Protein AF-A0A7S4HKU4-F1 (afdb_monomer)

InterPro domains:
  IPR010569 Myotubularin-like, phosphatase domain [PF06602] (3-96)
  IPR010569 Myotubularin-like, phosphatase domain [PS51339] (1-105)
  IPR029021 Prote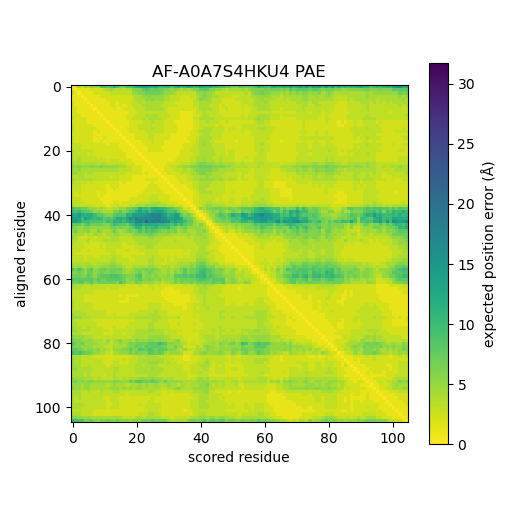in-tyrosine phosphatase-like [SSF52799] (3-95)
  IPR030564 Myotubularin [PTHR10807] (3-105)

Organism: NCBI:txid1487602

Structure (mmCIF, N/CA/C/O backbone):
data_AF-A0A7S4HKU4-F1
#
_entry.id   AF-A0A7S4HKU4-F1
#
loop_
_atom_site.group_PDB
_atom_site.id
_atom_site.type_symbol
_atom_site.label_atom_id
_atom_site.label_alt_id
_atom_site.label_comp_id
_atom_site.label_asym_id
_atom_site.label_entity_id
_atom_site.label_seq_id
_atom_site.pdbx_PDB_ins_code
_atom_site.Cartn_x
_atom_site.Cartn_y
_atom_site.Cartn_z
_atom_site.occupancy
_atom_site.B_iso_or_equiv
_atom_site.auth_seq_id
_atom_site.auth_comp_id
_atom_site.auth_asym_id
_atom_site.auth_atom_id
_atom_site.pdbx_PDB_model_num
ATOM 1 N N . THR A 1 1 ? -6.886 16.409 4.370 1.00 86.88 1 THR A N 1
ATOM 2 C CA . THR A 1 1 ? -7.300 17.670 3.702 1.00 86.88 1 THR A CA 1
ATOM 3 C C . THR A 1 1 ? -7.101 17.556 2.192 1.00 86.88 1 THR A C 1
ATOM 5 O O . THR A 1 1 ? -6.452 16.615 1.748 1.00 86.88 1 THR A O 1
ATOM 8 N N . LYS A 1 2 ? -7.629 18.483 1.371 1.00 89.19 2 LYS A N 1
ATOM 9 C CA . LYS A 1 2 ? -7.419 18.454 -0.099 1.00 89.19 2 LYS A CA 1
ATOM 10 C C . LYS A 1 2 ? -5.931 18.462 -0.489 1.00 89.19 2 LYS A C 1
ATOM 12 O O . LYS A 1 2 ? -5.548 17.776 -1.428 1.00 89.19 2 LYS A O 1
ATOM 17 N N . GLN A 1 3 ? -5.100 19.193 0.255 1.00 90.56 3 GLN A N 1
ATOM 18 C CA . GLN A 1 3 ? -3.652 19.265 0.027 1.00 90.56 3 GLN A CA 1
ATOM 19 C C . GLN A 1 3 ? -2.957 17.922 0.286 1.00 90.56 3 GLN A C 1
ATOM 21 O O . GLN A 1 3 ? -2.171 17.471 -0.540 1.00 90.56 3 GLN A O 1
ATOM 26 N N . GLU A 1 4 ? -3.293 17.245 1.389 1.00 90.12 4 GLU A N 1
ATOM 27 C CA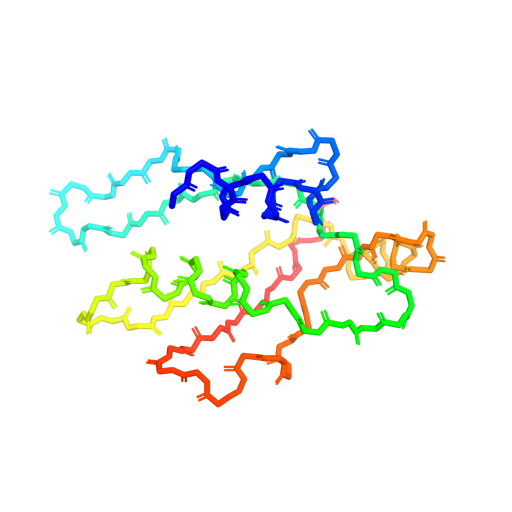 . GLU A 1 4 ? -2.758 15.910 1.693 1.00 90.12 4 GLU A CA 1
ATOM 28 C C . GLU A 1 4 ? -3.164 14.890 0.622 1.00 90.12 4 GLU A C 1
ATOM 30 O O . GLU A 1 4 ? -2.328 14.124 0.149 1.00 90.12 4 GLU A O 1
ATOM 35 N N . MET A 1 5 ? -4.422 14.935 0.167 1.00 89.56 5 MET A N 1
ATOM 36 C CA . MET A 1 5 ? -4.894 14.078 -0.924 1.00 89.56 5 MET A CA 1
ATOM 37 C C . MET A 1 5 ? -4.125 14.323 -2.222 1.00 89.56 5 MET A C 1
ATOM 39 O O . MET A 1 5 ? -3.781 13.369 -2.917 1.00 89.56 5 MET A O 1
ATOM 43 N N . PHE A 1 6 ? -3.817 15.583 -2.540 1.00 93.25 6 PHE A N 1
ATOM 44 C CA . PHE A 1 6 ? -3.013 15.922 -3.710 1.00 93.25 6 PHE A CA 1
ATOM 45 C C . PHE A 1 6 ? -1.578 15.393 -3.588 1.00 93.25 6 PHE A C 1
ATOM 47 O O . PHE A 1 6 ? -1.067 14.808 -4.539 1.00 93.25 6 PHE A O 1
ATOM 54 N N . ALA A 1 7 ? -0.952 15.509 -2.415 1.00 91.44 7 ALA A N 1
ATOM 55 C CA . ALA A 1 7 ? 0.381 14.955 -2.167 1.00 91.44 7 ALA A CA 1
ATOM 56 C C . ALA A 1 7 ? 0.423 13.417 -2.288 1.00 91.44 7 ALA A C 1
ATOM 58 O O . ALA A 1 7 ? 1.379 12.857 -2.819 1.00 91.44 7 ALA A O 1
ATOM 59 N N . ILE A 1 8 ? -0.630 12.718 -1.854 1.00 91.50 8 ILE A N 1
ATOM 60 C CA . ILE A 1 8 ? -0.745 11.262 -2.050 1.00 91.50 8 ILE A CA 1
ATOM 61 C C . ILE A 1 8 ? -0.951 10.936 -3.535 1.00 91.50 8 ILE A C 1
ATOM 63 O O . ILE A 1 8 ? -0.337 10.013 -4.072 1.00 91.50 8 ILE A O 1
ATOM 67 N N . ALA A 1 9 ? -1.795 11.709 -4.222 1.00 93.75 9 ALA A N 1
ATOM 68 C CA . ALA A 1 9 ? -2.069 11.532 -5.641 1.00 93.75 9 ALA A CA 1
ATOM 69 C C . ALA A 1 9 ? -0.808 11.701 -6.497 1.00 93.75 9 ALA A C 1
ATOM 71 O O . ALA A 1 9 ? -0.558 10.882 -7.380 1.00 93.75 9 ALA A O 1
ATOM 72 N N . THR A 1 10 ? 0.034 12.702 -6.230 1.00 92.38 10 THR A N 1
ATOM 73 C CA . THR A 1 10 ? 1.271 12.911 -7.000 1.00 92.38 10 THR A CA 1
ATOM 74 C C . THR A 1 10 ? 2.251 11.746 -6.857 1.00 92.38 10 THR A C 1
ATOM 76 O O . THR A 1 10 ? 2.906 11.397 -7.850 1.00 92.38 10 THR A O 1
ATOM 79 N N . HIS A 1 11 ? 2.282 11.089 -5.690 1.00 90.88 11 HIS A N 1
ATOM 80 C CA . HIS A 1 11 ? 3.100 9.901 -5.427 1.00 90.88 11 HIS A CA 1
ATOM 81 C C . HIS A 1 11 ? 2.596 8.636 -6.145 1.00 90.88 11 HIS A C 1
ATOM 83 O O . HIS A 1 11 ? 3.348 7.681 -6.327 1.00 90.88 11 HIS A O 1
ATOM 89 N N . ARG A 1 12 ? 1.348 8.613 -6.623 1.00 93.81 12 ARG A N 1
ATOM 90 C CA . ARG A 1 12 ? 0.750 7.459 -7.310 1.00 93.81 12 ARG A CA 1
ATOM 91 C C . ARG A 1 12 ? 0.753 7.652 -8.829 1.00 93.81 12 ARG A C 1
ATOM 93 O O . ARG A 1 12 ? 0.491 8.737 -9.359 1.00 93.81 12 ARG A O 1
ATOM 100 N N . SER A 1 13 ? 1.081 6.599 -9.580 1.00 94.50 13 SER A N 1
ATOM 101 C CA . SER A 1 13 ? 1.047 6.644 -11.049 1.00 94.50 13 SER A CA 1
ATOM 102 C C . SER A 1 13 ? -0.342 7.039 -11.574 1.00 94.50 13 SER A C 1
ATOM 104 O O . SER A 1 13 ? -1.370 6.520 -11.144 1.00 94.50 13 SER A O 1
ATOM 106 N N . LYS A 1 14 ? -0.393 7.997 -12.507 1.00 95.62 14 LYS A N 1
ATOM 107 C CA . LYS A 1 14 ? -1.656 8.561 -13.025 1.00 95.62 14 LYS A CA 1
ATOM 108 C C . LYS A 1 14 ? -2.609 9.076 -11.925 1.00 95.62 14 LYS A C 1
ATOM 110 O O . LYS A 1 14 ? -3.815 9.100 -12.141 1.00 95.62 14 LYS A O 1
ATOM 115 N N . MET A 1 15 ? -2.087 9.455 -10.752 1.00 95.38 15 MET A N 1
ATOM 116 C CA . MET A 1 15 ? -2.864 9.985 -9.621 1.00 95.38 15 MET A CA 1
ATOM 117 C C . MET A 1 15 ? -3.950 9.044 -9.083 1.00 95.38 15 MET A C 1
ATOM 119 O O . MET A 1 15 ? -4.928 9.474 -8.476 1.00 95.38 15 MET A O 1
ATOM 123 N N . ARG A 1 16 ? -3.774 7.732 -9.268 1.00 96.75 16 ARG A N 1
ATOM 124 C CA . ARG A 1 16 ? -4.697 6.715 -8.758 1.00 96.75 16 ARG A CA 1
ATOM 125 C C . ARG A 1 16 ? -4.368 6.369 -7.310 1.00 96.75 16 ARG A C 1
ATOM 127 O O . ARG A 1 16 ? -3.665 5.392 -7.033 1.00 96.75 16 ARG A O 1
ATOM 134 N N . ILE A 1 17 ? -4.875 7.197 -6.407 1.00 94.94 17 ILE A N 1
ATOM 135 C CA . ILE A 1 17 ? -4.784 6.999 -4.960 1.00 94.94 17 ILE A CA 1
ATOM 136 C C . ILE A 1 17 ? -5.384 5.651 -4.528 1.00 94.94 17 ILE A C 1
ATOM 138 O O . ILE A 1 17 ? -6.237 5.115 -5.242 1.00 94.94 17 ILE A O 1
ATOM 142 N N . PRO A 1 18 ? -4.978 5.104 -3.370 1.00 95.31 18 PRO A N 1
ATOM 143 C CA . PRO A 1 18 ? -5.756 4.066 -2.709 1.00 95.31 18 PRO A CA 1
ATOM 144 C C . PRO A 1 18 ? -7.173 4.578 -2.468 1.00 95.31 18 PRO A C 1
ATOM 146 O O . PRO A 1 18 ? -7.379 5.620 -1.855 1.00 95.31 18 PRO A O 1
ATOM 149 N N . ALA A 1 19 ? -8.148 3.876 -3.025 1.00 94.94 19 ALA A N 1
ATOM 150 C CA . ALA A 1 19 ? -9.558 4.187 -2.874 1.00 94.94 19 ALA A CA 1
ATOM 151 C C . ALA A 1 19 ? -10.306 2.908 -2.522 1.00 94.94 19 ALA A C 1
ATOM 153 O O . ALA A 1 19 ? -10.041 1.854 -3.110 1.00 94.94 19 ALA A O 1
ATOM 154 N N . VAL A 1 20 ? -11.226 3.008 -1.564 1.00 95.81 20 VAL A N 1
ATOM 155 C CA . VAL A 1 20 ? -12.062 1.889 -1.128 1.00 95.81 20 VAL A CA 1
ATOM 156 C C . VAL A 1 20 ? -12.929 1.413 -2.289 1.00 95.81 20 VAL A C 1
ATOM 158 O O . VAL A 1 20 ? -13.542 2.204 -3.000 1.00 95.81 20 VAL A O 1
ATOM 161 N N . THR A 1 21 ? -12.948 0.102 -2.483 1.00 97.62 21 THR A N 1
ATOM 162 C CA . THR A 1 21 ? -13.742 -0.591 -3.506 1.00 97.62 21 THR A CA 1
ATOM 163 C C . THR A 1 21 ? -14.811 -1.476 -2.898 1.00 97.62 21 THR A C 1
ATOM 165 O O . THR A 1 21 ? -15.856 -1.680 -3.506 1.00 97.62 21 THR A O 1
ATOM 168 N N . TRP A 1 22 ? -14.546 -1.990 -1.701 1.00 97.50 22 TRP A N 1
ATOM 169 C CA . TRP A 1 22 ? -15.455 -2.835 -0.955 1.00 97.50 22 TRP A CA 1
ATOM 170 C C . TRP A 1 22 ? -15.096 -2.793 0.529 1.00 97.50 22 TRP A C 1
ATOM 172 O O . TRP A 1 22 ? -13.930 -2.595 0.877 1.00 97.50 22 TRP A O 1
ATOM 182 N N . ILE A 1 23 ? -16.095 -2.980 1.387 1.00 95.44 23 ILE A N 1
ATOM 183 C CA . ILE A 1 23 ? -15.947 -3.087 2.838 1.00 95.44 23 ILE A CA 1
ATOM 184 C C . ILE A 1 23 ? -16.745 -4.307 3.287 1.00 95.44 23 ILE A C 1
ATOM 186 O O . ILE A 1 23 ? -17.904 -4.467 2.899 1.00 95.44 23 ILE A O 1
ATOM 190 N N . HIS A 1 24 ? -16.141 -5.149 4.120 1.00 94.38 24 HIS A N 1
ATOM 191 C CA . HIS A 1 24 ? -16.834 -6.277 4.718 1.00 94.38 24 HIS A CA 1
ATOM 192 C C . HIS A 1 24 ? -17.911 -5.782 5.692 1.00 94.38 24 HIS A C 1
ATOM 194 O O . HIS A 1 24 ? -17.592 -5.054 6.635 1.00 94.38 24 HIS A O 1
ATOM 200 N N . PRO A 1 25 ? -19.169 -6.236 5.568 1.00 95.12 25 PRO A N 1
ATOM 201 C CA . PRO A 1 25 ? -20.311 -5.674 6.301 1.00 95.12 25 PRO A CA 1
ATOM 202 C C . PRO A 1 25 ? -20.326 -5.948 7.816 1.00 95.12 25 PRO A C 1
ATOM 204 O O . PRO A 1 25 ? -21.271 -5.563 8.492 1.00 95.12 25 PRO A O 1
ATOM 207 N N . THR A 1 26 ? -19.317 -6.630 8.361 1.00 93.75 26 THR A N 1
ATOM 208 C CA . THR A 1 26 ? -19.344 -7.148 9.744 1.00 93.75 26 THR A CA 1
ATOM 209 C C . THR A 1 26 ? -18.086 -6.762 10.495 1.00 93.75 26 THR A C 1
ATOM 211 O O . THR A 1 26 ? -18.176 -6.164 11.556 1.00 93.75 26 THR A O 1
ATOM 214 N N . ASN A 1 27 ? -16.910 -7.066 9.939 1.00 91.00 27 ASN A N 1
ATOM 215 C CA . ASN A 1 27 ? -15.632 -6.733 10.572 1.00 91.00 27 ASN A CA 1
ATOM 216 C C . ASN A 1 27 ? -14.992 -5.444 10.023 1.00 91.00 27 ASN A C 1
ATOM 218 O O . ASN A 1 27 ? -13.902 -5.085 10.453 1.00 91.00 27 ASN A O 1
ATOM 222 N N . GLY A 1 28 ? -15.621 -4.776 9.047 1.00 90.56 28 GLY A N 1
ATOM 223 C CA . GLY A 1 28 ? -15.133 -3.514 8.486 1.00 90.56 28 GLY A CA 1
ATOM 224 C C . GLY A 1 28 ? -13.860 -3.617 7.638 1.00 90.56 28 GLY A C 1
ATOM 225 O O . GLY A 1 28 ? -13.342 -2.585 7.215 1.00 90.56 28 GLY A O 1
ATOM 226 N N . ALA A 1 29 ? -13.348 -4.821 7.352 1.00 92.06 29 ALA A N 1
ATOM 227 C CA . ALA A 1 29 ? -12.160 -4.990 6.519 1.00 92.06 29 ALA A CA 1
ATOM 228 C C . ALA A 1 29 ? -12.397 -4.422 5.110 1.00 92.06 29 ALA A C 1
ATOM 230 O O . ALA A 1 29 ? -13.362 -4.786 4.434 1.00 92.06 29 ALA A O 1
ATOM 231 N N . GLY A 1 30 ? -11.519 -3.524 4.665 1.00 93.38 30 GLY A N 1
ATOM 232 C CA . GLY A 1 30 ? -11.649 -2.829 3.386 1.00 93.38 30 GLY A CA 1
ATOM 233 C C . GLY A 1 30 ? -10.738 -3.395 2.300 1.00 93.38 30 GLY A C 1
ATOM 234 O O . GLY A 1 30 ? -9.553 -3.627 2.531 1.00 93.38 30 GLY A O 1
ATOM 235 N N . PHE A 1 31 ? -11.259 -3.526 1.080 1.00 96.25 31 PHE A N 1
ATOM 236 C CA . PHE A 1 31 ? -10.432 -3.649 -0.117 1.00 96.25 31 PHE A CA 1
ATOM 237 C C . PHE A 1 31 ? -10.266 -2.292 -0.774 1.00 96.25 31 PHE A C 1
ATOM 239 O O . PHE A 1 31 ? -11.243 -1.642 -1.159 1.00 96.25 31 PHE A O 1
ATOM 246 N N . LEU A 1 32 ? -9.015 -1.881 -0.947 1.00 97.19 32 LEU A N 1
ATOM 247 C CA . LEU A 1 32 ? -8.651 -0.665 -1.654 1.00 97.19 32 LEU A CA 1
ATOM 248 C 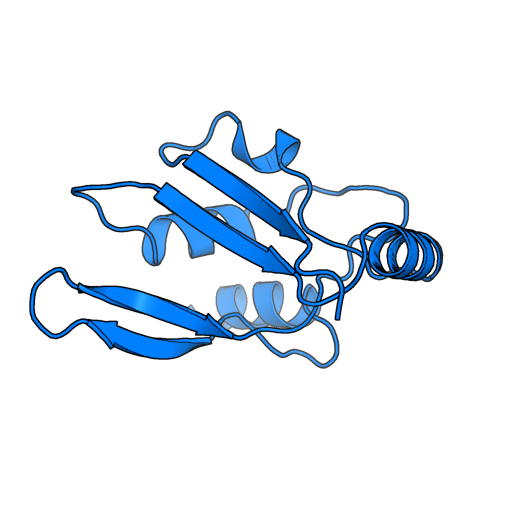C . LEU 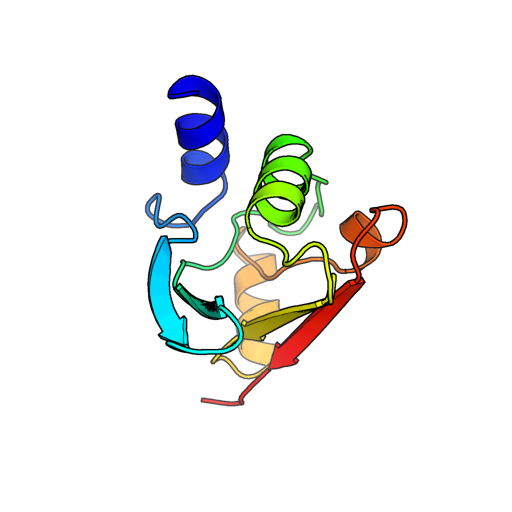A 1 32 ? -7.929 -1.020 -2.953 1.00 97.19 32 LEU A C 1
ATOM 250 O O . LEU A 1 32 ? -7.180 -1.993 -3.021 1.00 97.19 32 LEU A O 1
ATOM 254 N N . ARG A 1 33 ? -8.107 -0.190 -3.983 1.00 97.88 33 ARG A N 1
ATOM 255 C CA . ARG A 1 33 ? -7.321 -0.257 -5.224 1.00 97.88 33 ARG A CA 1
ATOM 256 C C . ARG A 1 33 ? -6.553 1.036 -5.435 1.00 97.88 33 ARG A C 1
ATOM 258 O O . ARG A 1 33 ? -7.065 2.109 -5.146 1.00 97.88 33 ARG A O 1
ATOM 265 N N . CYS A 1 34 ? -5.363 0.939 -6.013 1.00 97.25 34 CYS A N 1
ATOM 266 C CA . CYS A 1 34 ? -4.542 2.088 -6.396 1.00 97.25 34 CYS A CA 1
ATOM 267 C C . CYS A 1 34 ? -3.762 1.795 -7.687 1.00 97.25 34 CYS A C 1
ATOM 269 O O . CYS A 1 34 ? -4.055 0.849 -8.424 1.00 97.25 34 CYS A O 1
ATOM 271 N N . SER A 1 35 ? -2.813 2.656 -8.033 1.00 96.88 35 SER A N 1
ATOM 272 C CA . SER A 1 35 ? -1.685 2.317 -8.909 1.00 96.88 35 SER A CA 1
ATOM 273 C C . SER A 1 35 ? -0.402 2.122 -8.103 1.00 96.88 35 SER A C 1
ATOM 275 O O . SER A 1 35 ? -0.300 2.625 -6.986 1.00 96.88 35 SER A O 1
ATOM 277 N N . GLN A 1 36 ? 0.625 1.553 -8.734 1.00 95.12 36 GLN A N 1
ATOM 278 C CA . GLN A 1 36 ? 1.989 1.560 -8.199 1.00 95.12 36 GLN A CA 1
ATOM 279 C C . GLN A 1 36 ? 2.466 2.963 -7.749 1.00 95.12 36 GLN A C 1
ATOM 281 O O . GLN A 1 36 ? 2.081 3.970 -8.373 1.00 95.12 36 GLN A O 1
ATOM 286 N N . PRO A 1 37 ? 3.301 3.039 -6.697 1.00 93.50 37 PRO A N 1
ATOM 287 C CA . PRO A 1 37 ? 3.944 4.276 -6.272 1.00 93.50 37 PRO A CA 1
ATOM 288 C C . PRO A 1 37 ? 5.034 4.720 -7.260 1.00 93.50 37 PRO A C 1
ATOM 290 O O . PRO A 1 37 ? 5.575 3.924 -8.033 1.00 93.50 37 PRO A O 1
ATOM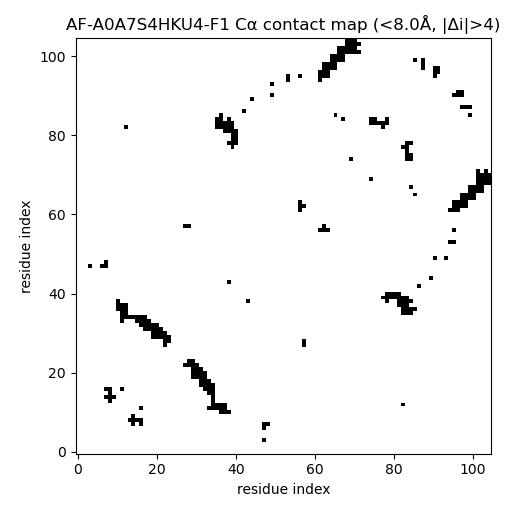 293 N N . LYS A 1 38 ? 5.373 6.009 -7.224 1.00 89.88 38 LYS A N 1
ATOM 294 C CA . LYS A 1 38 ? 6.474 6.630 -7.975 1.00 89.88 38 LYS A CA 1
ATOM 295 C C . LYS A 1 38 ? 7.730 6.772 -7.107 1.00 89.88 38 LYS A C 1
ATOM 297 O O . LYS A 1 38 ? 8.276 7.864 -6.993 1.00 89.88 38 LYS A O 1
ATOM 302 N N . GLN A 1 39 ? 8.164 5.686 -6.467 1.00 81.38 39 GLN A N 1
ATOM 303 C CA . GLN A 1 39 ? 9.378 5.703 -5.636 1.00 81.38 39 GLN A CA 1
ATOM 304 C C . GLN A 1 39 ? 10.654 5.818 -6.472 1.00 81.38 39 GLN A C 1
ATOM 306 O O . GLN A 1 39 ? 11.627 6.439 -6.059 1.00 81.38 39 GLN A O 1
ATOM 311 N N . GLY A 1 40 ? 10.668 5.204 -7.655 1.00 79.31 40 GLY A N 1
ATOM 312 C CA . GLY A 1 40 ? 11.885 5.035 -8.429 1.00 79.31 40 GLY A CA 1
ATOM 313 C C . GLY A 1 40 ? 12.953 4.245 -7.674 1.00 79.31 40 GLY A C 1
ATOM 314 O O . GLY A 1 40 ? 12.664 3.425 -6.800 1.00 79.31 40 GLY A O 1
ATOM 315 N N . TRP A 1 41 ? 14.211 4.473 -8.047 1.00 72.50 41 TRP A N 1
ATOM 316 C CA . TRP A 1 41 ? 15.349 3.750 -7.476 1.00 72.50 41 TRP A CA 1
ATOM 317 C C . TRP A 1 41 ? 15.784 4.291 -6.106 1.00 72.50 41 TRP A C 1
ATOM 319 O O . TRP A 1 41 ? 16.274 3.527 -5.278 1.00 72.50 41 TRP A O 1
ATOM 329 N N . ARG A 1 42 ? 15.583 5.590 -5.847 1.00 68.62 42 ARG A N 1
ATOM 330 C CA . ARG A 1 42 ? 15.802 6.201 -4.530 1.00 68.62 42 ARG A CA 1
ATOM 331 C C . ARG A 1 42 ? 14.513 6.075 -3.730 1.00 68.62 42 ARG A C 1
ATOM 333 O O . ARG A 1 42 ? 13.632 6.914 -3.858 1.00 68.62 42 ARG A O 1
ATOM 340 N N . SER A 1 43 ? 14.409 5.014 -2.935 1.00 75.19 43 SER A N 1
ATOM 341 C CA . SER A 1 43 ? 13.297 4.829 -1.999 1.00 75.19 43 SER A CA 1
ATOM 342 C C . SER A 1 43 ? 13.208 6.043 -1.068 1.00 75.19 43 SER A C 1
ATOM 344 O O . SER A 1 43 ? 14.137 6.297 -0.305 1.00 75.19 43 SER A O 1
ATOM 346 N N . THR A 1 44 ? 12.134 6.829 -1.155 1.00 76.19 44 THR A N 1
ATOM 347 C CA . THR A 1 44 ? 11.882 7.951 -0.242 1.00 76.19 44 THR A CA 1
ATOM 348 C C . THR A 1 44 ? 10.601 7.699 0.541 1.00 76.19 44 THR A C 1
ATOM 350 O O . THR A 1 44 ? 9.551 7.386 -0.025 1.00 76.19 44 THR A O 1
ATOM 353 N N . LYS A 1 45 ? 10.682 7.816 1.871 1.00 80.06 45 LYS A N 1
ATOM 354 C CA . LYS A 1 45 ? 9.517 7.685 2.750 1.00 80.06 45 LYS A CA 1
ATOM 355 C C . LYS A 1 45 ? 8.583 8.879 2.551 1.00 80.06 45 LYS A C 1
ATOM 357 O O . LYS A 1 45 ? 8.987 10.029 2.718 1.00 80.06 45 LYS A O 1
ATOM 362 N N . SER A 1 46 ? 7.316 8.605 2.254 1.00 83.50 46 SER A N 1
ATOM 363 C CA . SER A 1 46 ? 6.261 9.618 2.193 1.00 83.50 46 SER A CA 1
ATOM 364 C C . SER A 1 46 ? 5.503 9.670 3.519 1.00 83.50 46 SER A C 1
ATOM 366 O O . SER A 1 46 ? 4.690 8.797 3.816 1.00 83.50 46 SER A O 1
ATOM 368 N N . HIS A 1 47 ? 5.739 10.714 4.318 1.00 85.69 47 HIS A N 1
ATOM 369 C CA . HIS A 1 47 ? 5.038 10.914 5.595 1.00 85.69 47 HIS A CA 1
ATOM 370 C C . HIS A 1 47 ? 3.517 11.037 5.416 1.00 85.69 47 HIS A C 1
ATOM 372 O O . HIS A 1 47 ? 2.741 10.516 6.216 1.00 85.69 47 HIS A O 1
ATOM 378 N N . THR A 1 48 ? 3.079 11.692 4.338 1.00 87.25 48 THR A N 1
ATOM 379 C CA . THR A 1 48 ? 1.653 11.837 4.021 1.00 87.25 48 THR A CA 1
ATOM 380 C C . THR A 1 48 ? 1.007 10.490 3.704 1.00 87.25 48 THR A C 1
ATOM 382 O O . THR A 1 48 ? -0.148 10.266 4.052 1.00 87.25 48 THR A O 1
ATOM 385 N N . GLU A 1 49 ? 1.743 9.573 3.076 1.00 86.81 49 GLU A N 1
ATOM 386 C CA . GLU A 1 49 ? 1.254 8.223 2.799 1.00 86.81 49 GLU A CA 1
ATOM 387 C C . GLU A 1 49 ? 1.221 7.350 4.054 1.00 86.81 49 GLU A C 1
ATOM 389 O O . GLU A 1 49 ? 0.215 6.683 4.277 1.00 86.81 49 GLU A O 1
ATOM 394 N N . SER A 1 50 ? 2.245 7.419 4.914 1.00 89.81 50 SER A N 1
ATOM 395 C CA . SER A 1 50 ? 2.213 6.771 6.235 1.00 89.81 50 SER A CA 1
ATOM 396 C C . SER A 1 50 ? 0.991 7.209 7.048 1.00 89.81 50 SER A C 1
ATOM 398 O O . SER A 1 50 ? 0.277 6.377 7.605 1.00 89.81 50 SER A O 1
ATOM 400 N N . LYS A 1 51 ? 0.708 8.518 7.067 1.00 90.88 51 LYS A N 1
ATOM 401 C CA . LYS A 1 51 ? -0.483 9.078 7.719 1.00 90.88 51 LYS A CA 1
ATOM 402 C C . LYS A 1 51 ? -1.779 8.616 7.052 1.00 90.88 51 LYS A C 1
ATOM 404 O O . LYS A 1 51 ? -2.780 8.403 7.720 1.00 90.88 51 LYS A O 1
ATOM 409 N N . TYR A 1 52 ? -1.792 8.469 5.732 1.00 91.69 52 TYR A N 1
ATOM 410 C CA . TYR A 1 52 ? -2.961 7.943 5.036 1.00 91.69 52 TYR A CA 1
ATOM 411 C C . TYR A 1 52 ? -3.223 6.478 5.411 1.00 91.69 52 TYR A C 1
ATOM 413 O O . TYR A 1 52 ? -4.361 6.117 5.694 1.00 91.69 52 TYR A O 1
ATOM 421 N N . PHE A 1 53 ? -2.175 5.652 5.472 1.00 92.19 53 PHE A N 1
ATOM 422 C CA . PHE A 1 53 ? -2.264 4.258 5.905 1.00 92.19 53 PHE A CA 1
ATOM 423 C C . PHE A 1 53 ? -2.746 4.124 7.347 1.00 92.19 53 PHE A C 1
ATOM 425 O O . PHE A 1 53 ? -3.619 3.298 7.594 1.00 92.19 53 PHE A O 1
ATOM 432 N N . SER A 1 54 ? -2.291 4.976 8.271 1.00 91.12 54 SER A N 1
ATOM 433 C CA . SER A 1 54 ? -2.806 4.948 9.645 1.00 91.12 54 SER A CA 1
ATOM 434 C C . SER A 1 54 ? -4.304 5.258 9.730 1.00 91.12 54 SER A C 1
ATOM 436 O O . SER A 1 54 ? -4.990 4.678 10.563 1.00 91.12 54 SER A O 1
ATOM 438 N N . LEU A 1 55 ? -4.829 6.117 8.849 1.00 90.12 55 LEU A N 1
ATOM 439 C CA . LEU A 1 55 ? -6.252 6.477 8.818 1.00 90.12 55 LEU A CA 1
ATOM 440 C C . LEU A 1 55 ? -7.156 5.385 8.233 1.00 90.12 55 LEU A C 1
ATOM 442 O O . LEU A 1 55 ? -8.327 5.320 8.595 1.00 90.12 55 LEU A O 1
ATOM 446 N N . ILE A 1 56 ? -6.650 4.569 7.303 1.00 88.94 56 ILE A N 1
ATOM 447 C CA . ILE A 1 56 ? -7.429 3.472 6.695 1.00 88.94 56 ILE A CA 1
ATOM 448 C C . ILE A 1 56 ? -7.278 2.146 7.444 1.00 88.94 56 ILE A C 1
ATOM 450 O O . ILE A 1 56 ? -7.996 1.192 7.147 1.00 88.94 56 ILE A O 1
ATOM 454 N N . CYS A 1 57 ? -6.315 2.059 8.359 1.00 88.88 57 CYS A N 1
ATOM 455 C CA . CYS A 1 57 ? -6.064 0.855 9.129 1.00 88.88 57 CYS A CA 1
ATOM 456 C C . CYS A 1 57 ? -7.160 0.657 10.182 1.00 88.88 57 CYS A C 1
ATOM 458 O O . CYS A 1 57 ? -7.641 1.624 10.773 1.00 88.88 57 CYS A O 1
ATOM 460 N N . SER A 1 58 ? -7.541 -0.595 10.440 1.00 83.50 58 SER A N 1
ATOM 461 C CA . SER A 1 58 ? -8.472 -0.882 11.531 1.00 83.50 58 SER A CA 1
ATOM 462 C C . SER A 1 58 ? -7.775 -0.656 12.880 1.00 83.50 58 SER A C 1
ATOM 464 O O . SER A 1 58 ? -6.655 -1.143 13.056 1.00 83.50 58 SER A O 1
ATOM 466 N N . PRO A 1 59 ? -8.412 0.035 13.841 1.00 82.19 59 PRO A N 1
ATOM 467 C CA . PRO A 1 59 ? -7.847 0.214 15.176 1.00 82.19 59 PRO A CA 1
ATOM 468 C C . PRO A 1 59 ? -7.749 -1.110 15.954 1.00 82.19 59 PRO A C 1
ATOM 470 O O . PRO A 1 59 ? -6.828 -1.275 16.747 1.00 82.19 59 PRO A O 1
ATOM 473 N N . ASP A 1 60 ? -8.647 -2.068 15.693 1.00 85.12 60 ASP A N 1
ATOM 474 C CA . ASP A 1 60 ? -8.707 -3.352 16.410 1.00 85.12 60 ASP A CA 1
ATOM 475 C C . ASP A 1 60 ? -7.733 -4.398 15.848 1.00 85.12 60 ASP A C 1
ATOM 477 O O . ASP A 1 60 ? -7.310 -5.324 16.539 1.00 85.12 60 ASP A O 1
ATOM 481 N N . ASN A 1 61 ? -7.383 -4.267 14.568 1.00 86.88 61 ASN A N 1
ATOM 482 C CA . ASN A 1 61 ? -6.410 -5.118 13.896 1.00 86.88 61 ASN A CA 1
ATOM 483 C C . ASN A 1 61 ? -5.598 -4.269 12.911 1.00 86.88 61 ASN A C 1
ATOM 485 O O . ASN A 1 61 ? -5.980 -4.160 11.738 1.00 86.88 61 ASN A O 1
ATOM 489 N N . PRO A 1 62 ? -4.488 -3.664 13.366 1.00 91.56 62 PRO A N 1
ATOM 490 C CA . PRO A 1 62 ? -3.749 -2.688 12.588 1.00 91.56 62 PRO A CA 1
ATOM 491 C C . PRO A 1 62 ? -2.814 -3.368 11.570 1.00 91.56 62 PRO A C 1
ATOM 493 O O . PRO A 1 62 ? -1.602 -3.157 11.574 1.00 91.56 62 PRO A O 1
ATOM 496 N N . LEU A 1 63 ? -3.368 -4.222 10.705 1.00 94.00 63 LEU A N 1
ATOM 497 C CA . LEU A 1 63 ? -2.656 -4.962 9.665 1.00 94.00 63 LEU A CA 1
ATOM 498 C C . LEU A 1 63 ? -3.115 -4.527 8.270 1.00 94.00 63 LEU A C 1
ATOM 500 O O . LEU A 1 63 ? -4.277 -4.691 7.903 1.00 94.00 63 LEU A O 1
ATOM 504 N N . ILE A 1 64 ? -2.166 -4.074 7.452 1.00 95.62 64 ILE A N 1
ATOM 505 C CA . ILE A 1 64 ? -2.374 -3.745 6.041 1.00 95.62 64 ILE A CA 1
ATOM 506 C C . ILE A 1 64 ? -1.653 -4.771 5.175 1.00 95.62 64 ILE A C 1
ATOM 508 O O . ILE A 1 64 ? -0.451 -5.005 5.314 1.00 95.62 64 ILE A O 1
ATOM 512 N N . TRP A 1 65 ? -2.391 -5.346 4.230 1.00 96.62 65 TRP A N 1
ATOM 513 C CA . TRP A 1 65 ? -1.828 -6.157 3.160 1.00 96.62 65 TRP A CA 1
ATOM 514 C C . TRP A 1 65 ? -1.752 -5.360 1.862 1.00 96.62 65 TRP A C 1
ATOM 516 O O . TRP A 1 65 ? -2.762 -4.881 1.349 1.00 96.62 65 TRP A O 1
ATOM 526 N N . ILE A 1 66 ? -0.554 -5.288 1.296 1.00 96.88 66 ILE A N 1
ATOM 527 C CA . ILE A 1 66 ? -0.295 -4.769 -0.041 1.00 96.88 66 ILE A CA 1
ATOM 528 C C . ILE A 1 66 ? -0.153 -5.962 -0.978 1.00 96.88 66 ILE A C 1
ATOM 530 O O . ILE A 1 66 ? 0.779 -6.758 -0.880 1.00 96.88 66 ILE A O 1
ATOM 534 N N . MET A 1 67 ? -1.107 -6.097 -1.888 1.00 97.88 67 MET A N 1
ATOM 535 C CA . MET A 1 67 ? -1.130 -7.177 -2.867 1.00 97.88 67 MET A CA 1
ATOM 536 C C . MET A 1 67 ? -0.770 -6.591 -4.230 1.00 97.88 67 MET A C 1
ATOM 538 O O . MET A 1 67 ? -1.593 -5.929 -4.864 1.00 97.88 67 MET A O 1
ATOM 542 N N . ASP A 1 68 ? 0.466 -6.805 -4.674 1.00 97.75 68 ASP A N 1
ATOM 543 C CA . ASP A 1 68 ? 0.898 -6.400 -6.009 1.00 97.75 68 ASP A CA 1
ATOM 544 C C . ASP A 1 68 ? 0.602 -7.537 -6.984 1.00 97.75 68 ASP A C 1
ATOM 546 O O . ASP A 1 68 ? 1.103 -8.650 -6.837 1.00 97.75 68 ASP A O 1
ATOM 550 N N . ALA A 1 69 ? -0.235 -7.266 -7.983 1.00 97.75 69 ALA A N 1
ATOM 551 C CA . ALA A 1 69 ? -0.634 -8.274 -8.955 1.00 97.75 69 ALA A CA 1
ATOM 552 C C . ALA A 1 69 ? 0.562 -8.853 -9.730 1.00 97.75 69 ALA A C 1
ATOM 554 O O . ALA A 1 69 ? 0.548 -10.026 -10.085 1.00 97.75 69 ALA A O 1
ATOM 555 N N . ARG A 1 70 ? 1.605 -8.050 -9.961 1.00 97.62 70 ARG A N 1
ATOM 556 C CA . ARG A 1 70 ? 2.733 -8.402 -10.829 1.00 97.62 70 ARG A CA 1
ATOM 557 C C . ARG A 1 70 ? 3.598 -9.514 -10.220 1.00 97.62 70 ARG A C 1
ATOM 559 O O . ARG A 1 70 ? 3.699 -9.619 -8.997 1.00 97.62 70 ARG A O 1
ATOM 566 N N . PRO A 1 71 ? 4.354 -10.265 -11.038 1.00 97.56 71 PRO A N 1
ATOM 567 C CA . PRO A 1 71 ? 5.554 -10.950 -10.588 1.00 97.56 71 PRO A CA 1
ATOM 568 C C . PRO A 1 71 ? 6.563 -9.947 -10.025 1.00 97.56 71 PRO A C 1
ATOM 570 O O . PRO A 1 71 ? 6.721 -8.840 -10.553 1.00 97.56 71 PRO A O 1
ATOM 573 N N . GLN A 1 72 ? 7.313 -10.357 -9.002 1.00 96.06 72 GLN A N 1
ATOM 574 C CA . GLN A 1 72 ? 8.320 -9.512 -8.351 1.00 96.06 72 GLN A CA 1
ATOM 575 C C . GLN A 1 72 ? 9.349 -8.939 -9.341 1.00 96.06 72 GLN A C 1
ATOM 577 O O . GLN A 1 72 ? 9.726 -7.773 -9.234 1.00 96.06 72 GLN A O 1
ATOM 582 N N . ILE A 1 73 ? 9.758 -9.719 -10.349 1.00 95.69 73 ILE A N 1
ATOM 583 C CA . ILE A 1 73 ? 10.702 -9.280 -11.393 1.00 95.69 73 ILE A CA 1
ATOM 584 C C . ILE A 1 73 ? 10.128 -8.102 -12.192 1.00 95.69 73 ILE A C 1
ATOM 586 O O . ILE A 1 73 ? 10.814 -7.106 -12.425 1.00 95.69 73 ILE A O 1
ATOM 590 N N . ASN A 1 74 ? 8.843 -8.161 -12.548 1.00 96.00 74 ASN A N 1
ATOM 591 C CA . ASN A 1 74 ? 8.169 -7.091 -13.284 1.00 96.00 74 ASN A CA 1
ATOM 592 C C . ASN A 1 74 ? 7.997 -5.839 -12.414 1.00 96.00 74 ASN A C 1
ATOM 594 O O . ASN A 1 74 ? 8.095 -4.709 -12.903 1.00 96.00 74 ASN A O 1
ATOM 598 N N . ALA A 1 75 ? 7.754 -6.016 -11.115 1.00 94.00 75 ALA A N 1
ATOM 599 C CA . ALA A 1 75 ? 7.701 -4.909 -10.170 1.00 94.00 75 ALA A CA 1
ATOM 600 C C . ALA A 1 75 ? 9.075 -4.234 -10.001 1.00 94.00 75 ALA A C 1
ATOM 602 O O . ALA A 1 75 ? 9.163 -3.005 -10.043 1.00 94.00 75 ALA A O 1
ATOM 603 N N . MET A 1 76 ? 10.152 -5.021 -9.924 1.00 93.06 76 MET A N 1
ATOM 604 C CA . MET A 1 76 ? 11.530 -4.524 -9.883 1.00 93.06 76 MET A CA 1
ATOM 605 C C . MET A 1 76 ? 11.904 -3.762 -11.162 1.00 93.06 76 MET A C 1
ATOM 607 O O . MET A 1 76 ? 12.431 -2.653 -11.092 1.00 93.06 76 MET A O 1
ATOM 611 N N . ALA A 1 77 ? 11.556 -4.293 -12.337 1.00 92.94 77 ALA A N 1
ATOM 612 C CA . ALA A 1 77 ? 11.788 -3.612 -13.610 1.00 92.94 77 ALA A CA 1
ATOM 613 C C . ALA A 1 77 ? 11.079 -2.245 -13.675 1.00 92.94 77 ALA A C 1
ATOM 615 O O . ALA A 1 77 ? 11.629 -1.277 -14.199 1.00 92.94 77 ALA A O 1
ATOM 616 N N . ASN A 1 78 ? 9.874 -2.133 -13.105 1.00 90.38 78 ASN A N 1
ATOM 617 C CA . ASN A 1 78 ? 9.169 -0.855 -12.993 1.00 90.38 78 ASN A CA 1
ATOM 618 C C . ASN A 1 78 ? 9.823 0.104 -11.987 1.00 90.38 78 ASN A C 1
ATOM 620 O O . ASN A 1 78 ? 9.807 1.314 -12.216 1.00 90.38 78 ASN A O 1
ATOM 624 N N . ARG A 1 79 ? 10.434 -0.415 -10.913 1.00 91.50 79 ARG A N 1
ATOM 625 C CA . ARG A 1 79 ? 11.202 0.388 -9.947 1.00 91.50 79 ARG A CA 1
ATOM 626 C C . ARG A 1 79 ? 12.377 1.101 -10.617 1.00 91.50 79 ARG A C 1
ATOM 628 O O . ARG A 1 79 ? 12.544 2.307 -10.447 1.00 91.50 79 ARG A O 1
ATOM 635 N N . LEU A 1 80 ? 13.114 0.393 -11.474 1.00 88.88 80 LEU A N 1
ATOM 636 C CA . LEU A 1 80 ? 14.211 0.968 -12.267 1.00 88.88 80 LEU A CA 1
ATOM 637 C C . LEU A 1 80 ? 13.742 2.061 -13.245 1.00 88.88 80 LEU A C 1
ATOM 639 O O . LEU A 1 80 ? 14.499 2.974 -13.556 1.00 88.88 80 LEU A O 1
ATOM 643 N N . LYS A 1 81 ? 12.480 2.010 -13.690 1.00 87.25 81 LYS A N 1
ATOM 644 C CA . LYS A 1 81 ? 11.864 3.004 -14.588 1.00 87.25 81 LYS A CA 1
ATOM 645 C C . LYS A 1 81 ? 11.241 4.205 -13.860 1.00 87.25 81 LYS A C 1
ATOM 647 O O . LYS A 1 81 ? 10.505 4.970 -14.477 1.00 87.25 81 LYS A O 1
ATOM 652 N N . GLY A 1 82 ? 11.491 4.373 -12.560 1.00 83.81 82 GLY A N 1
ATOM 653 C CA . GLY A 1 82 ? 10.964 5.505 -11.784 1.00 83.81 82 GLY A CA 1
ATOM 654 C C . GLY A 1 82 ? 9.617 5.248 -11.093 1.00 83.81 82 GLY A C 1
ATOM 655 O O . GLY A 1 82 ? 9.091 6.145 -10.439 1.00 83.81 82 GLY A O 1
ATOM 656 N N . ALA A 1 83 ? 9.051 4.045 -11.218 1.00 88.38 83 ALA A N 1
ATOM 657 C CA . ALA A 1 83 ? 7.870 3.619 -10.467 1.00 88.38 83 ALA A CA 1
ATOM 658 C C . ALA A 1 83 ? 8.285 2.680 -9.322 1.00 88.38 83 ALA A C 1
ATOM 660 O O . ALA A 1 83 ? 9.301 2.933 -8.681 1.00 88.38 83 ALA A O 1
ATOM 661 N N . GLY A 1 84 ? 7.544 1.609 -9.038 1.00 92.00 84 GLY A N 1
ATOM 662 C CA . GLY A 1 84 ? 7.982 0.604 -8.070 1.00 92.00 84 GLY A CA 1
ATOM 663 C C . GLY A 1 84 ? 6.840 -0.038 -7.306 1.00 92.00 84 GLY A C 1
ATOM 664 O O . GLY A 1 84 ? 5.759 -0.252 -7.851 1.00 92.00 84 GLY A O 1
ATOM 665 N N . TYR A 1 85 ? 7.121 -0.380 -6.060 1.00 93.38 85 TYR A N 1
ATOM 666 C CA . TYR A 1 85 ? 6.226 -0.986 -5.082 1.00 93.38 85 TYR A CA 1
ATOM 667 C C . TYR A 1 85 ? 6.659 -0.493 -3.697 1.00 93.38 85 TYR A C 1
ATOM 669 O O . TYR A 1 85 ? 7.721 0.108 -3.557 1.00 93.38 85 TYR A O 1
ATOM 677 N N . GLU A 1 86 ? 5.828 -0.692 -2.689 1.00 92.12 86 GLU A N 1
ATOM 678 C CA . GLU A 1 86 ? 6.032 -0.175 -1.344 1.00 92.12 86 GLU A CA 1
ATOM 679 C C . GLU A 1 86 ? 7.268 -0.782 -0.658 1.00 92.12 86 GLU A C 1
ATOM 681 O O . GLU A 1 86 ? 7.488 -1.993 -0.685 1.00 92.12 86 GLU A O 1
ATOM 686 N N . ASP A 1 87 ? 8.084 0.072 -0.035 1.00 91.94 87 ASP A N 1
ATOM 687 C CA . ASP A 1 87 ? 9.252 -0.349 0.737 1.00 91.94 87 ASP A CA 1
ATOM 688 C C . ASP A 1 87 ? 8.838 -0.542 2.197 1.00 91.94 87 ASP A C 1
ATOM 690 O O . ASP A 1 87 ? 8.477 0.421 2.878 1.00 91.94 87 ASP A O 1
ATOM 694 N N . LEU A 1 88 ? 8.827 -1.793 2.665 1.00 92.62 88 LEU A N 1
ATOM 695 C CA . LEU A 1 88 ? 8.308 -2.142 3.991 1.00 92.62 88 LEU A CA 1
ATOM 696 C C . LEU A 1 88 ? 9.114 -1.504 5.129 1.00 92.62 88 LEU A C 1
ATOM 698 O O . LEU A 1 88 ? 8.557 -1.236 6.193 1.00 92.62 88 LEU A O 1
ATOM 702 N N . GLU A 1 89 ? 10.386 -1.184 4.886 1.00 91.75 89 GLU A N 1
ATOM 703 C CA . GLU A 1 89 ? 11.255 -0.503 5.848 1.00 91.75 89 GLU A CA 1
ATOM 704 C C . GLU A 1 89 ? 10.701 0.861 6.264 1.00 91.75 89 GLU A C 1
ATOM 706 O O . GLU A 1 89 ? 10.841 1.269 7.416 1.00 91.75 89 GLU A O 1
ATOM 711 N N . HIS A 1 90 ? 10.002 1.550 5.357 1.00 90.94 90 HIS A N 1
ATOM 712 C CA . HIS A 1 90 ? 9.404 2.850 5.649 1.00 90.94 90 HIS A CA 1
ATOM 713 C C . HIS A 1 90 ? 8.292 2.778 6.700 1.00 90.94 90 HIS A C 1
ATOM 715 O O . HIS A 1 90 ? 8.005 3.795 7.334 1.00 90.94 90 HIS A O 1
ATOM 721 N N . TYR A 1 91 ? 7.687 1.606 6.898 1.00 91.50 91 TYR A N 1
ATOM 722 C CA . TYR A 1 91 ? 6.547 1.415 7.791 1.00 91.50 91 TYR A CA 1
ATOM 723 C C . TYR A 1 91 ? 6.907 0.684 9.092 1.00 91.50 91 TYR A C 1
ATOM 725 O O . TYR A 1 91 ? 6.028 0.456 9.914 1.00 91.50 91 TYR A O 1
ATOM 733 N N . ARG A 1 92 ? 8.181 0.317 9.304 1.00 91.31 92 ARG A N 1
ATOM 734 C CA . ARG A 1 92 ? 8.609 -0.502 10.454 1.00 91.31 92 ARG A CA 1
ATOM 735 C C . ARG A 1 92 ? 8.276 0.122 11.815 1.00 91.31 92 ARG A C 1
ATOM 737 O O . ARG A 1 92 ? 7.967 -0.605 12.750 1.00 91.31 92 ARG A O 1
ATOM 744 N N . GLU A 1 93 ? 8.374 1.443 11.922 1.00 91.06 93 GLU A N 1
ATOM 745 C CA . GLU A 1 93 ? 8.180 2.194 13.175 1.00 91.06 93 GLU A CA 1
ATOM 746 C C . GLU A 1 93 ? 6.753 2.748 13.329 1.00 91.06 93 GLU A C 1
ATOM 748 O O . GLU A 1 93 ? 6.459 3.485 14.269 1.00 91.06 93 GLU A O 1
ATOM 753 N N . GLU A 1 94 ? 5.860 2.435 12.390 1.00 92.25 94 GLU A N 1
ATOM 754 C CA . GLU A 1 94 ? 4.475 2.891 12.440 1.00 92.25 94 GLU A CA 1
ATOM 755 C C . GLU A 1 94 ? 3.666 2.062 13.453 1.00 92.25 94 GLU A C 1
ATOM 757 O O . GLU A 1 94 ? 3.991 0.920 13.766 1.00 92.25 94 GLU A O 1
ATOM 762 N N . GLN A 1 95 ? 2.549 2.611 13.935 1.00 91.81 95 GLN A N 1
ATOM 763 C CA . GLN A 1 95 ? 1.642 1.926 14.876 1.00 91.81 95 GLN A CA 1
ATOM 764 C C . GLN A 1 95 ? 0.823 0.786 14.227 1.00 91.81 95 GLN A C 1
ATOM 766 O O . GLN A 1 95 ? -0.094 0.243 14.837 1.00 91.81 95 GLN A O 1
ATOM 771 N N . TYR A 1 96 ? 1.117 0.443 12.973 1.00 93.31 96 TYR A N 1
ATOM 772 C CA . TYR A 1 96 ? 0.451 -0.595 12.197 1.00 93.31 96 TYR A CA 1
ATOM 773 C C . TYR A 1 96 ? 1.478 -1.438 11.446 1.00 93.31 96 TYR A C 1
ATOM 775 O O . TYR A 1 96 ? 2.557 -0.980 11.084 1.00 93.31 96 TYR A O 1
ATOM 783 N N . THR A 1 97 ? 1.124 -2.689 11.177 1.00 95.00 97 THR A N 1
ATOM 784 C CA . THR A 1 97 ? 1.960 -3.617 10.418 1.00 95.00 97 THR A CA 1
ATOM 785 C C . THR A 1 97 ? 1.588 -3.570 8.943 1.00 95.00 97 THR A C 1
ATOM 787 O O . THR A 1 97 ? 0.424 -3.749 8.586 1.00 95.00 97 THR A O 1
ATOM 790 N N . VAL A 1 98 ? 2.582 -3.419 8.069 1.00 95.69 98 VAL A N 1
ATOM 791 C CA . VAL A 1 98 ? 2.410 -3.558 6.617 1.00 95.69 98 VAL A CA 1
ATOM 792 C C . VAL A 1 98 ? 3.084 -4.838 6.147 1.00 95.69 98 VAL A C 1
ATOM 794 O O . VAL A 1 98 ? 4.245 -5.098 6.457 1.00 95.69 98 VAL A O 1
ATOM 797 N N . ARG A 1 99 ? 2.360 -5.645 5.376 1.00 96.38 99 ARG A N 1
ATOM 798 C CA . ARG A 1 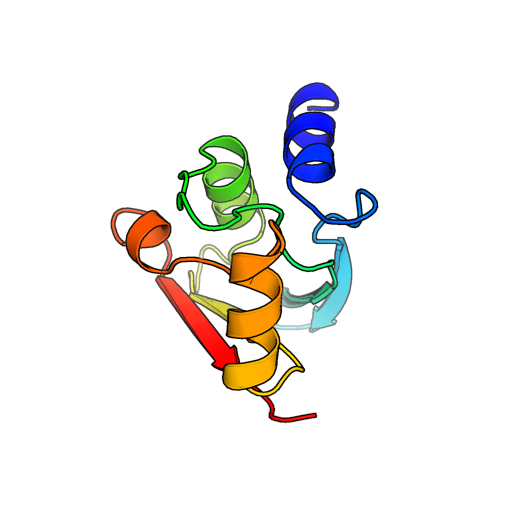99 ? 2.894 -6.826 4.691 1.00 96.38 99 ARG A CA 1
ATOM 799 C C . ARG A 1 99 ? 2.643 -6.705 3.202 1.00 96.38 99 ARG A C 1
ATOM 801 O O . ARG A 1 99 ? 1.633 -6.140 2.793 1.00 96.38 99 ARG A O 1
ATOM 808 N N . MET A 1 100 ? 3.531 -7.270 2.392 1.00 96.56 100 MET A N 1
ATOM 809 C CA . MET A 1 100 ? 3.390 -7.251 0.939 1.00 96.56 100 MET A CA 1
ATOM 810 C C . MET A 1 100 ? 3.499 -8.653 0.347 1.00 96.56 100 MET A C 1
ATOM 812 O O . MET A 1 100 ? 4.291 -9.472 0.815 1.00 96.56 100 MET A O 1
ATOM 816 N N . LYS A 1 101 ? 2.718 -8.919 -0.702 1.00 97.69 101 LYS A N 1
ATOM 817 C CA . LYS A 1 101 ? 2.802 -10.141 -1.503 1.00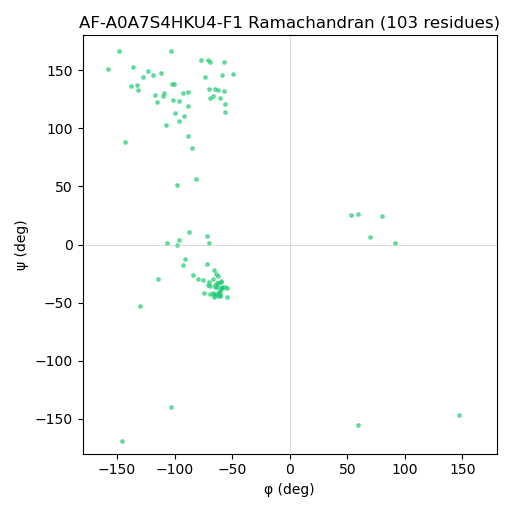 97.69 101 LYS A CA 1
ATOM 818 C C . LYS A 1 101 ? 2.665 -9.822 -2.992 1.00 97.69 101 LYS A C 1
ATOM 820 O O . LYS A 1 101 ? 1.782 -9.064 -3.385 1.00 97.69 101 LYS A O 1
ATOM 825 N N . PHE A 1 102 ? 3.517 -10.447 -3.802 1.00 97.88 102 PHE A N 1
ATOM 826 C CA . PHE A 1 102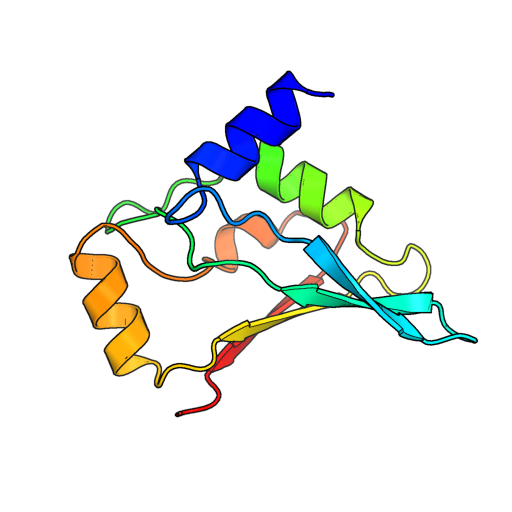 ? 3.401 -10.471 -5.260 1.00 97.88 102 PHE A CA 1
ATOM 827 C C . PHE A 1 102 ? 2.527 -11.656 -5.688 1.00 97.88 102 PHE A C 1
ATOM 829 O O . PHE A 1 102 ? 2.734 -12.771 -5.206 1.00 97.88 102 PHE A O 1
ATOM 836 N N . LEU A 1 103 ? 1.545 -11.423 -6.561 1.00 97.56 103 LEU A N 1
ATOM 837 C CA . LEU A 1 103 ? 0.571 -12.443 -6.976 1.00 97.56 103 LEU A CA 1
ATOM 838 C C . LEU A 1 103 ? 0.986 -13.211 -8.237 1.00 97.56 103 LEU A C 1
ATOM 840 O O . LEU A 1 103 ? 0.472 -14.301 -8.461 1.00 97.56 103 LEU A O 1
ATOM 844 N N . GLY A 1 104 ? 1.930 -12.683 -9.022 1.00 96.31 104 GLY A N 1
ATOM 845 C CA . GLY A 1 104 ? 2.511 -13.401 -10.162 1.00 96.31 104 GLY A CA 1
ATOM 846 C C . GLY A 1 104 ? 1.679 -13.400 -11.449 1.00 96.31 104 GLY A C 1
ATOM 847 O O . GLY A 1 104 ? 1.850 -14.312 -12.250 1.00 96.31 104 GLY A O 1
ATOM 848 N N . ILE A 1 105 ? 0.810 -12.403 -11.643 1.00 93.62 105 ILE A N 1
ATOM 849 C CA . ILE A 1 105 ? -0.050 -12.225 -12.830 1.00 93.62 105 ILE A CA 1
ATOM 850 C C . ILE A 1 105 ? 0.671 -11.462 -13.945 1.00 93.62 105 ILE A C 1
ATOM 852 O O . ILE A 1 105 ? 1.216 -10.364 -13.668 1.00 93.62 105 ILE A O 1
#

Foldseek 3Di:
DVVLLVLQLVQFVVRFHFDFDDADPPQRDTDTDGHFTQCAPPRDQDPSVLVVLVVSADPVAQEAEAEAAADQVVQVVVSNVRTHHDDQVSCPPPPGHYDYDYNHD

Secondary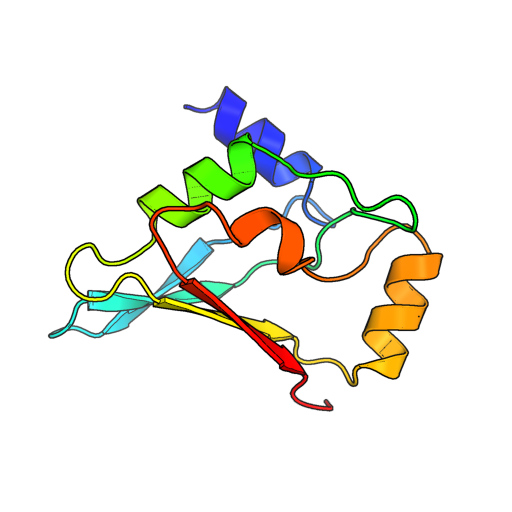 structure (DSSP, 8-state):
-HHHHHHHHHHBGGG---EEEEE-TTT-PEEEE-PPB---SS----HHHHHHHHHHS-SSS-EEEEEE-S-HHHHHHHHHTT-----GGGGTTSSSEEEEEE---

Nearest PDB structures (foldseek):
  5gnh-assembly3_B  TM=9.195E-01  e=1.434E-10  Homo sapiens
  5gnh-assembly2_A  TM=9.193E-01  e=2.152E-10  Homo sapiens
  1zvr-assembly1_A  TM=9.144E-01  e=7.284E-10  Homo sapiens
  5c16-assembly4_D  TM=9.479E-01  e=7.794E-09  Homo sapiens
  4y7i-assembly1_B  TM=9.297E-01  e=7.794E-09  Homo sapiens

Mean predicted aligned error: 3.49 Å

pLDDT: mean 91.65, std 5.58, range [68.62, 97.88]

Sequence (105 aa):
TKQEMFAIATHRSKMRIPAVTWIHPTNGAGFLRCSQPKQGWRSTKSHTESKYFSLICSPDNPLIWIMDARPQINAMANRLKGAGYEDLEHYREEQYTVRMKFLGI

Radius of gyration: 13.65 Å; Cα contacts (8 Å, |Δi|>4): 158; chains: 1; bounding box: 36×33×31 Å

Solvent-accessible surface area (backbone atoms only — not comparable to full-atom values): 6133 Å² total; per-residue (Å²): 103,76,66,55,53,49,58,43,18,71,42,14,49,94,49,33,42,78,40,82,76,46,63,42,95,80,82,61,55,68,45,64,49,60,43,50,36,53,44,21,78,66,78,65,81,54,66,66,48,55,54,50,50,62,71,74,41,45,89,92,55,39,65,46,79,45,76,42,55,39,32,64,68,60,39,49,57,35,13,75,71,41,23,28,69,89,64,63,78,70,42,69,86,49,100,41,51,71,48,78,46,64,68,59,99